Protein AF-A0A1J3FBL2-F1 (afdb_monomer)

Organism: Noccaea caerulescens (NCBI:txid107243)

Radius of gyration: 44.59 Å; Cα contacts (8 Å, |Δi|>4): 70; chains: 1; bounding box: 83×30×122 Å

InterPro domains:
  IPR001752 Kinesin motor domain [PS50067] (80-130)
  IPR027417 P-loop containing nucleoside triphosphate hydrolase [SSF52540] (37-129)
  IPR027640 Kinesin-like protein [PTHR47972] (3-130)
  IPR031852 Spindle pole body-associated protein Vik1/Cik1, microtubule binding domain [PF16796] (66-130)
  IPR036961 Kinesin motor domain superfamily [G3DSA:3.40.850.10] (21-130)

Mean predicted aligned error: 11.49 Å

Secondary structure (DSSP, 8-state):
-HHHHHHHHHHHHHHHHHHHHHHHHHHHHHHHHHHHHHHHHHHHHHHHHHHHHHHHHHHHHHHHHHHHHHHHHHHHHT-SS--B--PPPPPTTS-GGG-SEEEEETTEEEEEPPTTS-SSSEEEEE-SB-

Sequence (130 aa):
NSERCEEQEILLNQHKHIQELKKTLNTTKAGMQLLQMKYQEDFFHLGKHLNGLAYAATGYKRVLEENRKLYNLVQDLKGNIRVYCRVRPFFPGQQTSSSSVEHIDEGTITMRLPSKYGKEGRKPFMFNKV

Structure (mmCIF, N/CA/C/O backbone):
data_AF-A0A1J3FBL2-F1
#
_entry.id   AF-A0A1J3FBL2-F1
#
loop_
_atom_site.group_PDB
_atom_site.id
_atom_site.type_symbol
_atom_site.label_atom_id
_atom_site.label_alt_id
_atom_site.label_comp_id
_atom_site.label_asym_id
_atom_site.label_entity_id
_atom_site.label_seq_id
_atom_site.pdbx_PDB_ins_code
_atom_site.Cartn_x
_atom_site.Cartn_y
_atom_site.Cartn_z
_atom_site.occupancy
_atom_site.B_iso_or_equiv
_atom_site.auth_seq_id
_atom_site.auth_comp_id
_atom_site.auth_asym_id
_atom_site.auth_atom_id
_atom_site.pdbx_PDB_model_num
ATOM 1 N N . ASN A 1 1 ? -39.058 -15.211 80.509 1.00 60.41 1 ASN A N 1
ATOM 2 C CA . ASN A 1 1 ? -38.764 -13.804 80.140 1.00 60.41 1 ASN A CA 1
ATOM 3 C C . ASN A 1 1 ? -37.501 -13.647 79.298 1.00 60.41 1 ASN A C 1
ATOM 5 O O . ASN A 1 1 ? -37.574 -12.860 78.368 1.00 60.41 1 ASN A O 1
ATOM 9 N N . SER A 1 2 ? -36.405 -14.380 79.557 1.00 64.31 2 SER A N 1
ATOM 10 C CA . SER A 1 2 ? -35.180 -14.328 78.724 1.00 64.31 2 SER A CA 1
ATOM 11 C C . SER A 1 2 ? -35.390 -14.870 77.302 1.00 64.31 2 SER A C 1
ATOM 13 O O . SER A 1 2 ? -35.087 -14.182 76.337 1.00 64.31 2 SER A O 1
ATOM 15 N N . GLU A 1 3 ? -36.029 -16.038 77.169 1.00 67.62 3 GLU A N 1
ATOM 16 C CA . GLU A 1 3 ? -36.203 -16.740 75.880 1.00 67.62 3 GLU A CA 1
ATOM 17 C C . GLU A 1 3 ? -36.983 -15.929 74.830 1.00 67.62 3 GLU A C 1
ATOM 19 O O . GLU A 1 3 ? -36.574 -15.843 73.679 1.00 67.62 3 GLU A O 1
ATOM 24 N N . ARG A 1 4 ? -38.054 -15.223 75.227 1.00 71.50 4 ARG A N 1
ATOM 25 C CA . ARG A 1 4 ? -38.788 -14.340 74.300 1.00 71.50 4 ARG A CA 1
ATOM 26 C C . ARG A 1 4 ? -37.959 -13.150 73.814 1.00 71.50 4 ARG A C 1
ATOM 28 O O . ARG A 1 4 ? -38.260 -12.605 72.761 1.00 71.50 4 ARG A O 1
ATOM 35 N N . CYS A 1 5 ? -36.985 -12.694 74.602 1.00 75.00 5 CYS A N 1
ATOM 36 C CA . CYS A 1 5 ? -36.132 -11.567 74.229 1.00 75.00 5 CYS A CA 1
ATOM 37 C C . CYS A 1 5 ? -35.128 -12.002 73.147 1.00 75.00 5 CYS A C 1
ATOM 39 O O . CYS A 1 5 ? -34.947 -11.299 72.156 1.00 75.00 5 CYS A O 1
ATOM 41 N N . GLU A 1 6 ? -34.564 -13.204 73.298 1.00 81.25 6 GLU A N 1
ATOM 42 C CA . GLU A 1 6 ? -33.656 -13.828 72.325 1.00 81.25 6 GLU A C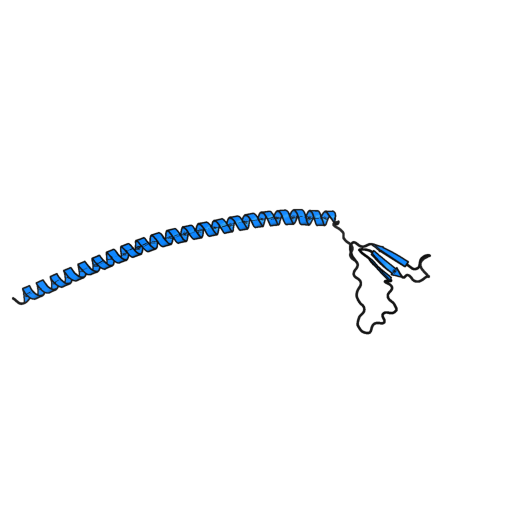A 1
ATOM 43 C C . GLU A 1 6 ? -34.359 -14.125 70.990 1.00 81.25 6 GLU A C 1
ATOM 45 O O . GLU A 1 6 ? -33.838 -13.796 69.924 1.00 81.25 6 GLU A O 1
ATOM 50 N N . GLU A 1 7 ? -35.587 -14.657 71.020 1.00 82.94 7 GLU A N 1
ATOM 51 C CA . GLU A 1 7 ? -36.400 -14.864 69.808 1.00 82.94 7 GLU A CA 1
ATOM 52 C C . GLU A 1 7 ? -36.677 -13.553 69.055 1.00 82.94 7 GLU A C 1
ATOM 54 O O . GLU A 1 7 ? -36.647 -13.501 67.820 1.00 82.94 7 GLU A O 1
ATOM 59 N N . GLN A 1 8 ? -36.925 -12.472 69.797 1.00 86.12 8 GLN A N 1
ATOM 60 C CA . GLN A 1 8 ? -37.224 -11.160 69.232 1.00 86.12 8 GLN A CA 1
ATOM 61 C C . GLN A 1 8 ? -35.982 -10.519 68.594 1.00 86.12 8 GLN A C 1
ATOM 63 O O . GLN A 1 8 ? -36.095 -9.888 67.541 1.00 86.12 8 GLN A O 1
ATOM 68 N N . GLU A 1 9 ? -34.797 -10.738 69.170 1.00 90.50 9 GLU A N 1
ATOM 69 C CA . GLU A 1 9 ? -33.509 -10.322 68.604 1.00 90.50 9 GLU A CA 1
ATOM 70 C C . GLU A 1 9 ? -33.168 -11.096 67.319 1.00 90.50 9 GLU A C 1
ATOM 72 O O . GLU A 1 9 ? -32.775 -10.493 66.312 1.00 90.50 9 GLU A O 1
ATOM 77 N N . ILE A 1 10 ? -33.406 -12.413 67.303 1.00 92.69 10 ILE A N 1
ATOM 78 C CA . ILE A 1 10 ? -33.221 -13.262 66.116 1.00 92.69 10 ILE A CA 1
ATOM 79 C C . ILE A 1 10 ? -34.109 -12.782 64.961 1.00 92.69 10 ILE A C 1
ATOM 81 O O . ILE A 1 10 ? -33.621 -12.614 63.838 1.00 92.69 10 ILE A O 1
ATOM 85 N N . LEU A 1 11 ? -35.390 -12.509 65.224 1.00 92.94 11 LEU A N 1
ATOM 86 C CA . LEU A 1 11 ? -36.331 -12.002 64.218 1.00 92.94 11 LEU A CA 1
ATOM 87 C C . LEU A 1 11 ? -35.904 -10.644 63.645 1.00 92.94 11 LEU A C 1
ATOM 89 O O . LEU A 1 11 ? -35.992 -10.417 62.434 1.00 92.94 11 LEU A O 1
ATOM 93 N N . LEU A 1 12 ? -35.403 -9.746 64.495 1.00 93.81 12 LEU A N 1
ATOM 94 C CA . LEU A 1 12 ? -34.909 -8.430 64.084 1.00 93.81 12 LEU A CA 1
ATOM 95 C C . LEU A 1 12 ? -33.675 -8.551 63.183 1.00 93.81 12 LEU A C 1
ATOM 97 O O . LEU A 1 12 ? -33.586 -7.885 62.146 1.00 93.81 12 LEU A O 1
ATOM 101 N N . ASN A 1 13 ? -32.756 -9.451 63.536 1.00 94.06 13 ASN A N 1
ATOM 102 C CA . ASN A 1 13 ? -31.566 -9.726 62.741 1.00 94.06 13 ASN A CA 1
ATOM 103 C C . ASN A 1 13 ? -31.936 -10.348 61.383 1.00 94.06 13 ASN A C 1
ATOM 105 O O . ASN A 1 13 ? -31.454 -9.895 60.346 1.00 94.06 13 ASN A O 1
ATOM 109 N N . GLN A 1 14 ? -32.858 -11.318 61.353 1.00 94.62 14 GLN A N 1
ATOM 110 C CA . GLN A 1 14 ? -33.367 -11.906 60.106 1.00 94.62 14 GLN A CA 1
ATOM 111 C C . GLN A 1 14 ? -34.025 -10.857 59.197 1.00 94.62 14 GLN A C 1
ATOM 113 O O . GLN A 1 14 ? -33.770 -10.837 57.990 1.00 94.62 14 GLN A O 1
ATOM 118 N N . HIS A 1 15 ? -34.822 -9.945 59.763 1.00 94.75 15 HIS A N 1
ATOM 119 C CA . HIS A 1 15 ? -35.427 -8.853 59.001 1.00 94.75 15 HIS A CA 1
ATOM 120 C C . HIS A 1 15 ? -34.364 -7.936 58.378 1.00 94.75 15 HIS A C 1
ATOM 122 O O . HIS A 1 15 ? -34.470 -7.567 57.204 1.00 94.75 15 HIS A O 1
ATOM 128 N N . LYS A 1 16 ? -33.312 -7.608 59.137 1.00 96.25 16 LYS A N 1
ATOM 129 C CA . LYS A 1 16 ? -32.180 -6.808 58.654 1.00 96.25 16 LYS A CA 1
ATOM 130 C C . LYS A 1 16 ? -31.443 -7.500 57.501 1.00 96.25 16 LYS A C 1
ATOM 132 O O . LYS A 1 16 ? -31.229 -6.866 56.470 1.00 96.25 16 LYS A O 1
ATOM 137 N N . HIS A 1 17 ? -31.150 -8.796 57.622 1.00 96.62 17 HIS A N 1
ATOM 138 C CA . HIS A 1 17 ? -30.502 -9.579 56.558 1.00 96.62 17 HIS A CA 1
ATOM 139 C C . HIS A 1 17 ? -31.339 -9.633 55.278 1.00 96.62 17 HIS A C 1
ATOM 141 O O . HIS A 1 17 ? -30.811 -9.456 54.183 1.00 96.62 17 HIS A O 1
ATOM 147 N N . ILE A 1 18 ? -32.660 -9.805 55.390 1.00 96.62 18 ILE A N 1
ATOM 148 C CA . ILE A 1 18 ? -33.562 -9.805 54.225 1.00 96.62 18 ILE A CA 1
ATOM 149 C C . ILE A 1 18 ? -33.582 -8.432 53.538 1.00 96.62 18 ILE A C 1
ATOM 151 O O . ILE A 1 18 ? -33.587 -8.354 52.307 1.00 96.62 18 ILE A O 1
ATOM 155 N N . GLN A 1 19 ? -33.598 -7.343 54.312 1.00 97.06 19 GLN A N 1
ATOM 156 C CA . GLN A 1 19 ? -33.527 -5.977 53.781 1.00 97.06 19 GLN A CA 1
ATOM 157 C C . GLN A 1 19 ? -32.210 -5.735 53.034 1.00 97.06 19 GLN A C 1
ATOM 159 O O . GLN A 1 19 ? -32.208 -5.163 51.942 1.00 97.06 19 GLN A O 1
ATOM 164 N N . GLU A 1 20 ? -31.096 -6.196 53.596 1.00 97.12 20 GLU A N 1
ATOM 165 C CA . GLU A 1 20 ? -29.770 -6.066 52.998 1.00 97.12 20 GLU A CA 1
ATOM 166 C C . GLU A 1 20 ? -29.642 -6.908 51.722 1.00 97.12 20 GLU A C 1
ATOM 168 O O . GLU A 1 20 ? -29.224 -6.391 50.686 1.00 97.12 20 GLU A O 1
ATOM 173 N N . LEU A 1 21 ? -30.136 -8.150 51.733 1.00 97.56 21 LEU A N 1
ATOM 174 C CA . LEU A 1 21 ? -30.175 -9.011 50.550 1.00 97.56 21 LEU A CA 1
ATOM 175 C C . LEU A 1 21 ? -31.023 -8.401 49.424 1.00 97.56 21 LEU A C 1
ATOM 177 O O . LEU A 1 21 ? -30.602 -8.407 48.268 1.00 97.56 21 LEU A O 1
ATOM 181 N N . LYS A 1 22 ? -32.191 -7.827 49.747 1.00 97.50 22 LYS A N 1
ATOM 182 C CA . LYS A 1 22 ? -33.034 -7.119 48.767 1.00 97.50 22 LYS A CA 1
ATOM 183 C C . LYS A 1 22 ? -32.311 -5.928 48.147 1.00 97.50 22 LYS A C 1
ATOM 185 O O . LYS A 1 22 ? -32.404 -5.733 46.935 1.00 97.50 22 LYS A O 1
ATOM 190 N N . LYS A 1 23 ? -31.595 -5.138 48.955 1.00 97.50 23 LYS A N 1
ATOM 191 C CA . LYS A 1 23 ? -30.779 -4.026 48.449 1.00 97.50 23 LYS A CA 1
ATOM 192 C C . LYS A 1 23 ? -29.704 -4.548 47.509 1.00 97.50 23 LYS A C 1
ATOM 194 O O . LYS A 1 23 ? -29.667 -4.106 46.368 1.00 97.50 23 LYS A O 1
ATOM 199 N N . THR A 1 24 ? -28.916 -5.530 47.939 1.00 97.38 24 THR A N 1
ATOM 200 C CA . THR A 1 24 ? -27.860 -6.138 47.119 1.00 97.38 24 THR A CA 1
ATOM 201 C C . THR A 1 24 ? -28.410 -6.662 45.796 1.00 97.38 24 THR A C 1
ATOM 203 O O . THR A 1 24 ? -27.871 -6.327 44.747 1.00 97.38 24 THR A O 1
ATOM 206 N N . LEU A 1 25 ? -29.537 -7.381 45.813 1.00 97.88 25 LEU A N 1
ATOM 207 C CA . LEU A 1 25 ? -30.181 -7.903 44.606 1.00 97.88 25 LEU A CA 1
ATOM 208 C C . LEU A 1 25 ? -30.599 -6.784 43.644 1.00 97.88 25 LEU A C 1
ATOM 210 O O . LEU A 1 25 ? -30.328 -6.873 42.446 1.00 97.88 25 LEU A O 1
ATOM 214 N N . ASN A 1 26 ? -31.223 -5.719 44.151 1.00 97.38 26 ASN A N 1
ATOM 215 C CA . ASN A 1 26 ? -31.620 -4.577 43.326 1.00 97.38 26 ASN A CA 1
ATOM 216 C C . ASN A 1 26 ? -30.404 -3.867 42.719 1.00 97.38 26 ASN A C 1
ATOM 218 O O . ASN A 1 26 ? -30.421 -3.537 41.531 1.00 97.38 26 ASN A O 1
ATOM 222 N N . THR A 1 27 ? -29.335 -3.688 43.497 1.00 97.44 27 THR A N 1
ATOM 223 C CA . THR A 1 27 ? -28.086 -3.084 43.019 1.00 97.44 27 THR A CA 1
ATOM 224 C C . THR A 1 27 ? -27.429 -3.953 41.946 1.00 97.44 27 THR A C 1
ATOM 226 O O . THR A 1 27 ? -27.054 -3.446 40.889 1.00 97.44 27 THR A O 1
ATOM 229 N N . THR A 1 28 ? -27.351 -5.272 42.154 1.00 97.44 28 THR A N 1
ATOM 230 C CA . THR A 1 28 ? -26.825 -6.219 41.159 1.00 97.44 28 THR A CA 1
ATOM 231 C C . THR A 1 28 ? -27.668 -6.222 39.885 1.00 97.44 28 THR A C 1
ATOM 233 O O . THR A 1 28 ? -27.112 -6.219 38.787 1.00 97.44 28 THR A O 1
ATOM 236 N N . LYS A 1 29 ? -29.000 -6.170 40.001 1.00 97.88 29 LYS A N 1
ATOM 237 C CA . LYS A 1 29 ? -29.911 -6.102 38.849 1.00 97.88 29 LYS A CA 1
ATOM 238 C C . LYS A 1 29 ? -29.684 -4.836 38.022 1.00 97.88 29 LYS A C 1
ATOM 240 O O . LYS A 1 29 ? -29.589 -4.925 36.800 1.00 97.88 29 LYS A O 1
ATOM 245 N N . ALA A 1 30 ? -29.560 -3.681 38.674 1.00 97.06 30 ALA A N 1
ATOM 246 C CA . ALA A 1 30 ? -29.253 -2.423 37.997 1.00 97.06 30 ALA A CA 1
ATOM 247 C C . ALA A 1 30 ? -27.874 -2.473 37.312 1.00 97.06 30 ALA A C 1
ATOM 249 O O . ALA A 1 30 ? -27.742 -2.076 36.155 1.00 97.06 30 ALA A O 1
ATOM 250 N N . GLY A 1 31 ? -26.867 -3.040 37.987 1.00 97.75 31 GLY A N 1
ATOM 251 C CA . GLY A 1 31 ? -25.539 -3.255 37.407 1.00 97.75 31 GLY A CA 1
ATOM 252 C C . GLY A 1 31 ? -25.566 -4.153 36.167 1.00 97.75 31 GLY A C 1
ATOM 253 O O . GLY A 1 31 ? -24.925 -3.842 35.165 1.00 97.75 31 GLY A O 1
ATOM 254 N N . MET A 1 32 ? -26.359 -5.227 36.190 1.00 97.50 32 MET A N 1
ATOM 255 C CA . MET A 1 32 ? -26.524 -6.129 35.047 1.00 97.50 32 MET A CA 1
ATOM 256 C C . MET A 1 32 ? -27.193 -5.437 33.851 1.00 97.50 32 MET A C 1
ATOM 258 O O . MET A 1 32 ? -26.754 -5.623 32.719 1.00 97.50 32 MET A O 1
ATOM 262 N N . GLN A 1 33 ? -28.213 -4.608 34.089 1.00 97.25 33 GLN A N 1
ATOM 263 C CA . GLN A 1 33 ? -28.878 -3.839 33.030 1.00 97.25 33 GLN A CA 1
ATOM 264 C C . GLN A 1 33 ? -27.935 -2.821 32.380 1.00 97.25 33 GLN A C 1
ATOM 266 O O . GLN A 1 33 ? -27.891 -2.714 31.155 1.00 97.25 33 GLN A O 1
ATOM 271 N N . LEU A 1 34 ? -27.137 -2.116 33.188 1.00 97.56 34 LEU A N 1
ATOM 272 C CA . LEU A 1 34 ? -26.127 -1.188 32.681 1.00 97.56 34 LEU A CA 1
ATOM 273 C C . LEU A 1 34 ? -25.087 -1.914 31.822 1.00 97.56 34 LEU A C 1
ATOM 275 O O . LEU A 1 34 ? -24.743 -1.454 30.733 1.00 97.56 34 LEU A O 1
ATOM 279 N N . LEU A 1 35 ? -24.609 -3.065 32.297 1.00 97.38 35 LEU A N 1
ATOM 280 C CA . LEU A 1 35 ? -23.645 -3.875 31.566 1.00 97.38 35 LEU A CA 1
ATOM 281 C C . LEU A 1 35 ? -24.221 -4.357 30.228 1.00 97.38 35 LEU A C 1
ATOM 283 O O . LEU A 1 35 ? -23.531 -4.311 29.214 1.00 97.38 35 LEU A O 1
ATOM 287 N N . GLN A 1 36 ? -25.494 -4.758 30.205 1.00 97.81 36 GLN A N 1
ATOM 288 C CA . GLN A 1 36 ? -26.185 -5.158 28.981 1.00 97.81 36 GLN A C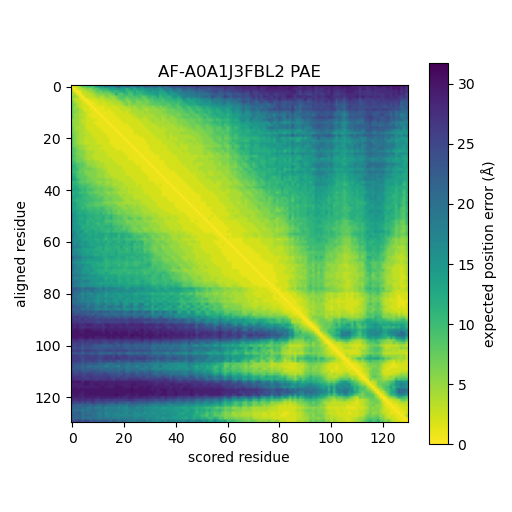A 1
ATOM 289 C C . GLN A 1 36 ? -26.263 -4.015 27.960 1.00 97.81 36 GLN A C 1
ATOM 291 O O . GLN A 1 36 ? -25.948 -4.237 26.790 1.00 97.81 36 GLN A O 1
ATOM 296 N N . MET A 1 37 ? -26.633 -2.802 28.389 1.00 97.38 37 MET A N 1
ATOM 297 C CA . MET A 1 37 ? -26.635 -1.625 27.508 1.00 97.38 37 MET A CA 1
ATOM 298 C C . MET A 1 37 ? -25.239 -1.333 26.957 1.00 97.38 37 MET A C 1
ATOM 300 O O . MET A 1 37 ? -25.086 -1.149 25.750 1.00 97.38 37 MET A O 1
ATOM 304 N N . LYS A 1 38 ? -24.216 -1.358 27.818 1.00 97.81 38 LYS A N 1
ATOM 305 C CA . LYS A 1 38 ? -22.834 -1.108 27.402 1.00 97.81 38 LYS A CA 1
ATOM 306 C C . LYS A 1 38 ? -22.358 -2.129 26.368 1.00 97.81 38 LYS A C 1
ATOM 308 O O . LYS A 1 38 ? -21.791 -1.751 25.351 1.00 97.81 38 LYS A O 1
ATOM 313 N N . TYR A 1 39 ? -22.640 -3.415 26.582 1.00 97.94 39 TYR A N 1
ATOM 314 C CA . TYR A 1 39 ? -22.289 -4.447 25.607 1.00 97.94 39 TYR A CA 1
ATOM 315 C C . TYR A 1 39 ? -22.966 -4.217 24.256 1.00 97.94 39 TYR A C 1
ATOM 317 O O . TYR A 1 39 ? -22.322 -4.386 23.225 1.00 97.94 39 TYR A O 1
ATOM 325 N N . GLN A 1 40 ? -24.243 -3.827 24.234 1.00 97.44 40 GLN A N 1
ATOM 326 C CA . GLN A 1 40 ? -24.939 -3.532 22.978 1.00 97.44 40 GLN A CA 1
ATOM 327 C C . GLN A 1 40 ? -24.298 -2.360 22.227 1.00 97.44 40 GLN A C 1
ATOM 329 O O . GLN A 1 40 ? -24.131 -2.433 21.008 1.00 97.44 40 GLN A O 1
ATOM 334 N N . GLU A 1 41 ? -23.909 -1.311 22.949 1.00 97.75 41 GLU A N 1
ATOM 335 C CA . GLU A 1 41 ? -23.200 -0.161 22.390 1.00 97.75 41 GLU A CA 1
ATOM 336 C C . GLU A 1 41 ? -21.829 -0.568 21.827 1.00 97.75 41 GLU A C 1
ATOM 338 O O . GLU A 1 41 ? -21.543 -0.314 20.653 1.00 97.75 41 GLU A O 1
ATOM 343 N N . ASP A 1 42 ? -21.025 -1.296 22.606 1.00 97.69 42 ASP A N 1
ATOM 344 C CA . ASP A 1 42 ? -19.709 -1.788 22.184 1.00 97.69 42 ASP A CA 1
ATOM 345 C C . ASP A 1 42 ? -19.815 -2.664 20.918 1.00 97.69 42 ASP A C 1
ATOM 347 O O . ASP A 1 42 ? -19.046 -2.494 19.966 1.00 97.69 42 ASP A O 1
ATOM 351 N N . PHE A 1 43 ? -20.811 -3.557 20.851 1.00 97.44 43 PHE A N 1
ATOM 352 C CA . PHE A 1 43 ? -21.070 -4.383 19.666 1.00 97.44 43 PHE A CA 1
ATOM 353 C C . PHE A 1 43 ? -21.450 -3.551 18.439 1.00 97.44 43 PHE A C 1
ATOM 355 O O . PHE A 1 43 ? -20.989 -3.832 17.328 1.00 97.44 43 PHE A O 1
ATOM 362 N N . PHE A 1 44 ? -22.274 -2.520 18.619 1.00 97.38 44 PHE A N 1
ATOM 363 C CA . PHE A 1 44 ? -22.666 -1.628 17.533 1.00 97.38 44 PHE A CA 1
ATOM 364 C C . PHE A 1 44 ? -21.467 -0.852 16.976 1.00 97.38 44 PHE A C 1
ATOM 366 O O . PHE A 1 44 ? -21.283 -0.781 15.754 1.00 97.38 44 PHE A O 1
ATOM 373 N N . HIS A 1 45 ? -20.619 -0.315 17.854 1.00 97.56 45 HIS A N 1
ATOM 374 C CA . HIS A 1 45 ? -19.395 0.367 17.442 1.00 97.56 45 HIS A CA 1
ATOM 375 C C . HIS A 1 45 ? -18.440 -0.581 16.722 1.00 97.56 45 HIS A C 1
ATOM 377 O O . HIS A 1 45 ? -17.972 -0.253 15.628 1.00 97.56 45 HIS A O 1
ATOM 383 N N . LEU A 1 46 ? -18.214 -1.779 17.264 1.00 97.62 46 LEU A N 1
ATOM 384 C CA . LEU A 1 46 ? -17.376 -2.789 16.621 1.00 97.62 46 LEU A CA 1
ATOM 385 C C . LEU A 1 46 ? -17.885 -3.136 15.215 1.00 97.62 46 LEU A C 1
ATOM 387 O O . LEU A 1 46 ? -17.100 -3.173 14.265 1.00 97.62 46 LEU A O 1
ATOM 391 N N . GLY A 1 47 ? -19.199 -3.313 15.056 1.00 97.44 47 GLY A N 1
ATOM 392 C CA . GLY A 1 47 ? -19.823 -3.551 13.755 1.00 97.44 47 GLY A CA 1
ATOM 393 C C . GLY A 1 47 ? -19.596 -2.402 12.770 1.00 97.44 47 GLY A C 1
ATOM 394 O O . GLY A 1 47 ? -19.274 -2.638 11.603 1.00 97.44 47 GLY A O 1
ATOM 395 N N . LYS A 1 48 ? -19.697 -1.147 13.220 1.00 97.19 48 LYS A N 1
ATOM 396 C CA . LYS A 1 48 ? -19.380 0.021 12.381 1.00 97.19 48 LYS A CA 1
ATOM 397 C C . LYS A 1 48 ? -17.916 0.047 11.949 1.00 97.19 48 LYS A C 1
ATOM 399 O O . LYS A 1 48 ? -17.644 0.261 10.767 1.00 97.19 48 LYS A O 1
ATOM 404 N N . HIS A 1 49 ? -16.988 -0.202 12.870 1.00 97.44 49 HIS A N 1
ATOM 405 C CA . HIS A 1 49 ? -15.560 -0.241 12.556 1.00 97.44 49 HIS A CA 1
ATOM 406 C C . HIS A 1 49 ? -15.221 -1.358 11.565 1.00 97.44 49 HIS A C 1
ATOM 408 O O . HIS A 1 49 ? -14.502 -1.109 10.597 1.00 97.44 49 HIS A O 1
ATOM 414 N N . LEU A 1 50 ? -15.783 -2.556 11.749 1.00 97.19 50 LEU A N 1
ATOM 415 C CA . LEU A 1 50 ? -15.588 -3.679 10.829 1.00 97.19 50 LEU A CA 1
ATOM 416 C C . LEU A 1 50 ? -16.113 -3.376 9.426 1.00 97.19 50 LEU A C 1
ATOM 418 O O . LEU A 1 50 ? -15.411 -3.628 8.449 1.00 97.19 50 LEU A O 1
ATOM 422 N N . ASN A 1 51 ? -17.307 -2.792 9.315 1.00 96.75 51 ASN A N 1
ATOM 423 C CA . ASN A 1 51 ? -17.858 -2.398 8.019 1.00 96.75 51 ASN A CA 1
ATOM 424 C C . ASN A 1 51 ? -17.000 -1.324 7.338 1.00 96.75 51 ASN A C 1
ATOM 426 O O . ASN A 1 51 ? -16.720 -1.428 6.144 1.00 96.75 51 ASN A O 1
ATOM 430 N N . GLY A 1 52 ? -16.530 -0.328 8.095 1.00 96.00 52 GLY A N 1
ATOM 431 C CA . GLY A 1 52 ? -15.612 0.689 7.582 1.00 96.00 52 GLY A CA 1
ATOM 432 C C . GLY A 1 52 ? -14.299 0.087 7.076 1.00 96.00 52 GLY A C 1
ATOM 433 O O . GLY A 1 52 ? -13.850 0.415 5.978 1.00 96.00 52 GLY A O 1
ATOM 434 N N . LEU A 1 53 ? -13.719 -0.849 7.832 1.00 96.94 53 LEU A N 1
ATOM 435 C CA . LEU A 1 53 ? -12.500 -1.554 7.441 1.00 96.94 53 LEU A CA 1
ATOM 436 C C . LEU A 1 53 ? -12.711 -2.416 6.190 1.00 96.94 53 LEU A C 1
ATOM 438 O O . LEU A 1 53 ? -11.902 -2.359 5.267 1.00 96.94 53 LEU A O 1
ATOM 442 N N . ALA A 1 54 ? -13.801 -3.183 6.130 1.00 97.06 54 ALA A N 1
ATOM 443 C CA . ALA A 1 54 ? -14.135 -4.011 4.973 1.00 97.06 54 ALA A CA 1
ATOM 444 C C . ALA A 1 54 ? -14.340 -3.158 3.709 1.00 97.06 54 ALA A C 1
ATOM 446 O O . ALA A 1 54 ? -13.839 -3.495 2.631 1.00 97.06 54 ALA A O 1
ATOM 447 N N . TYR A 1 55 ? -15.013 -2.015 3.844 1.00 96.25 55 TYR A N 1
ATOM 448 C CA . TYR A 1 55 ? -15.177 -1.058 2.755 1.00 96.25 55 TYR A CA 1
ATOM 449 C C . TYR A 1 55 ? -13.830 -0.483 2.287 1.00 96.25 55 TYR A C 1
ATOM 451 O O . TYR A 1 55 ? -13.535 -0.479 1.092 1.00 96.25 55 TYR A O 1
ATOM 459 N N . ALA A 1 56 ? -12.962 -0.069 3.213 1.00 96.56 56 ALA A N 1
ATOM 460 C CA . ALA A 1 56 ? -11.630 0.424 2.869 1.00 96.56 56 ALA A CA 1
ATOM 461 C C . ALA A 1 56 ? -10.770 -0.654 2.181 1.00 96.56 56 ALA A C 1
ATOM 463 O O . ALA A 1 56 ? -10.123 -0.377 1.171 1.00 96.56 56 ALA A O 1
ATOM 464 N N . ALA A 1 57 ? -10.800 -1.894 2.676 1.00 97.00 57 ALA A N 1
ATOM 465 C CA . ALA A 1 57 ? -10.048 -3.012 2.110 1.00 97.00 57 ALA A CA 1
ATOM 466 C C . ALA A 1 57 ? -10.510 -3.370 0.687 1.00 97.00 57 ALA A C 1
ATOM 468 O O . ALA A 1 57 ? -9.684 -3.588 -0.203 1.00 97.00 57 ALA A O 1
ATOM 469 N N . THR A 1 58 ? -11.823 -3.392 0.445 1.00 95.50 58 THR A N 1
ATOM 470 C CA . THR A 1 58 ? -12.377 -3.632 -0.899 1.00 95.50 58 THR A CA 1
ATOM 471 C C . THR A 1 58 ? -12.047 -2.492 -1.862 1.00 95.50 58 THR A C 1
ATOM 473 O O . THR A 1 58 ? -11.620 -2.753 -2.990 1.00 95.50 58 THR A O 1
ATOM 476 N N . GLY A 1 59 ? -12.149 -1.239 -1.409 1.00 95.62 59 GLY A N 1
ATOM 477 C CA . GLY A 1 59 ? -11.728 -0.068 -2.180 1.00 95.62 59 GLY A CA 1
ATOM 478 C C . GLY A 1 59 ? -10.244 -0.116 -2.552 1.00 95.62 59 GLY A C 1
ATOM 479 O O . GLY A 1 59 ? -9.892 0.081 -3.715 1.00 95.62 59 GLY A O 1
ATOM 480 N N . TYR A 1 60 ? -9.380 -0.462 -1.596 1.00 97.44 60 TYR A N 1
ATOM 481 C CA . TYR A 1 60 ? -7.944 -0.619 -1.828 1.00 97.44 60 TYR A CA 1
ATOM 482 C C . TYR A 1 60 ? -7.642 -1.707 -2.863 1.00 97.44 60 TYR A C 1
ATOM 484 O O . TYR A 1 60 ? -6.860 -1.477 -3.787 1.00 97.44 60 TYR A O 1
ATOM 492 N N . LYS A 1 61 ? -8.302 -2.870 -2.764 1.00 96.81 61 LYS A N 1
ATOM 493 C CA . LYS A 1 61 ? -8.141 -3.957 -3.738 1.00 96.81 61 LYS A CA 1
ATOM 494 C C . LYS A 1 61 ? -8.483 -3.500 -5.159 1.00 96.81 61 LYS A C 1
ATOM 496 O O . LYS A 1 61 ? -7.720 -3.787 -6.080 1.00 96.81 61 LYS A O 1
ATOM 501 N N . ARG A 1 62 ? -9.581 -2.754 -5.335 1.00 96.38 62 ARG A N 1
ATOM 502 C CA . ARG A 1 62 ? -9.977 -2.210 -6.646 1.00 96.38 62 ARG A CA 1
ATOM 503 C C . ARG A 1 62 ? -8.896 -1.294 -7.223 1.00 96.38 62 ARG A C 1
ATOM 505 O O . ARG A 1 62 ? -8.474 -1.488 -8.359 1.00 96.38 62 ARG A O 1
ATOM 512 N N . VAL A 1 63 ? -8.408 -0.347 -6.421 1.00 97.69 63 VAL A N 1
ATOM 513 C CA . VAL A 1 63 ? -7.351 0.592 -6.838 1.00 97.69 63 VAL A CA 1
ATOM 514 C C . VAL A 1 63 ? -6.064 -0.148 -7.203 1.00 97.69 63 VAL A C 1
ATOM 516 O O . VAL A 1 63 ? -5.409 0.194 -8.184 1.00 97.69 63 VAL A O 1
ATOM 519 N N . LEU A 1 64 ? -5.700 -1.190 -6.455 1.00 97.56 64 LEU A N 1
ATOM 520 C CA . LEU A 1 64 ? -4.507 -1.986 -6.736 1.00 97.56 64 LEU A CA 1
ATOM 521 C C . LEU A 1 64 ? -4.607 -2.727 -8.080 1.00 97.56 64 LEU A C 1
ATOM 523 O O . LEU A 1 64 ? -3.639 -2.765 -8.842 1.00 97.56 64 LEU A O 1
ATOM 527 N N . GLU A 1 65 ? -5.775 -3.283 -8.400 1.00 97.19 65 GLU A N 1
ATOM 528 C CA . GLU A 1 65 ? -6.018 -3.943 -9.686 1.00 97.19 65 GLU A CA 1
ATOM 529 C C . GLU A 1 65 ? -5.984 -2.959 -10.862 1.00 97.19 65 GLU A C 1
ATOM 531 O O . GLU A 1 65 ? -5.388 -3.267 -11.899 1.00 97.19 65 GLU A O 1
ATOM 536 N N . GLU A 1 66 ? -6.576 -1.774 -10.705 1.00 97.62 66 GLU A N 1
ATOM 537 C CA . GLU A 1 66 ? -6.519 -0.698 -11.702 1.00 97.62 66 GLU A CA 1
ATOM 538 C C . GLU A 1 66 ? -5.085 -0.205 -11.909 1.00 97.62 66 GLU A C 1
ATOM 540 O O . GLU A 1 66 ? -4.606 -0.162 -13.045 1.00 97.62 66 GLU A O 1
ATOM 545 N N . ASN A 1 67 ? -4.354 0.052 -10.822 1.00 98.19 67 ASN A N 1
ATOM 546 C CA . ASN A 1 67 ? -2.950 0.452 -10.877 1.00 98.19 67 ASN A CA 1
ATOM 547 C C . ASN A 1 67 ? -2.092 -0.592 -11.587 1.00 98.19 67 ASN A C 1
ATOM 549 O O . ASN A 1 67 ? -1.243 -0.224 -12.393 1.00 98.19 67 ASN A O 1
ATOM 553 N N . ARG A 1 68 ? -2.326 -1.889 -11.352 1.00 97.88 68 ARG A N 1
ATOM 554 C CA . ARG A 1 68 ? -1.606 -2.956 -12.060 1.00 97.88 68 ARG A CA 1
ATOM 555 C C . ARG A 1 68 ? -1.864 -2.909 -13.566 1.00 97.88 68 ARG A C 1
ATOM 557 O O . ARG A 1 68 ? -0.921 -3.030 -14.343 1.00 97.88 68 ARG A O 1
ATOM 564 N N . LYS A 1 69 ? -3.121 -2.730 -13.987 1.00 97.75 69 LYS A N 1
ATOM 565 C CA . LYS A 1 69 ? -3.482 -2.640 -15.414 1.00 97.75 69 LYS A CA 1
ATOM 566 C C . LYS A 1 69 ? -2.831 -1.427 -16.076 1.00 97.75 69 LYS A C 1
ATOM 568 O O . LYS A 1 69 ? -2.205 -1.574 -17.122 1.00 97.75 69 LYS A O 1
ATOM 573 N N . LEU A 1 70 ? -2.942 -0.256 -15.449 1.00 98.12 70 LEU A N 1
ATOM 574 C CA . LEU A 1 70 ? -2.356 0.985 -15.959 1.00 98.12 70 LEU A CA 1
A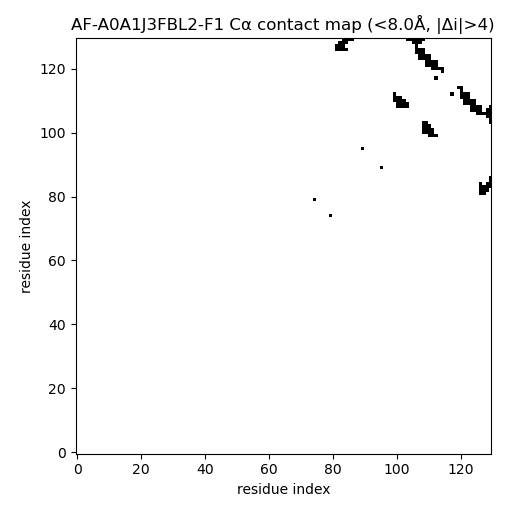TOM 575 C C . LEU A 1 70 ? -0.831 0.913 -16.001 1.00 98.12 70 LEU A C 1
ATOM 577 O O . LEU A 1 70 ? -0.222 1.304 -16.992 1.00 98.12 70 LEU A O 1
ATOM 581 N N . TYR A 1 71 ? -0.217 0.372 -14.950 1.00 97.50 71 TYR A N 1
ATOM 582 C CA . TYR A 1 71 ? 1.223 0.174 -14.898 1.00 97.50 71 TYR A CA 1
ATOM 583 C C . TYR A 1 71 ? 1.694 -0.708 -16.053 1.00 97.50 71 TYR A C 1
ATOM 585 O O . TYR A 1 71 ? 2.604 -0.308 -16.774 1.00 97.50 71 TYR A O 1
ATOM 593 N N . ASN A 1 72 ? 1.051 -1.859 -16.266 1.00 96.81 72 ASN A N 1
ATOM 594 C CA . ASN A 1 72 ? 1.404 -2.765 -17.357 1.00 96.81 72 ASN A CA 1
ATOM 595 C C . ASN A 1 72 ? 1.229 -2.095 -18.722 1.00 96.81 72 ASN A C 1
ATOM 597 O O . ASN A 1 72 ? 2.157 -2.134 -19.518 1.00 96.81 72 ASN A O 1
ATOM 601 N N . LEU A 1 73 ? 0.124 -1.374 -18.947 1.00 97.31 73 LEU A N 1
ATOM 602 C CA . LEU A 1 73 ? -0.077 -0.615 -20.184 1.00 97.31 73 LEU A CA 1
ATOM 603 C C . LEU A 1 73 ? 1.059 0.389 -20.426 1.00 97.31 73 LEU A C 1
ATOM 605 O O . LEU A 1 73 ? 1.599 0.469 -21.526 1.00 97.31 73 LEU A O 1
ATOM 609 N N . VAL A 1 74 ? 1.470 1.133 -19.397 1.00 97.19 74 VAL A N 1
ATOM 610 C CA . VAL A 1 74 ? 2.609 2.057 -19.501 1.00 97.19 74 VAL A CA 1
ATOM 611 C C . VAL A 1 74 ? 3.911 1.307 -19.794 1.00 97.19 74 VAL A C 1
ATOM 613 O O . VAL A 1 74 ? 4.751 1.824 -20.533 1.00 97.19 74 VAL A O 1
ATOM 616 N N . GLN A 1 75 ? 4.112 0.110 -19.232 1.00 96.69 75 GLN A N 1
ATOM 617 C CA . GLN A 1 75 ? 5.294 -0.699 -19.529 1.00 96.69 75 GLN A CA 1
ATOM 618 C C . GLN A 1 75 ? 5.301 -1.197 -20.981 1.00 96.69 75 GLN A C 1
ATOM 620 O O . GLN A 1 75 ? 6.337 -1.072 -21.636 1.00 96.69 75 GLN A O 1
ATOM 625 N N . ASP A 1 76 ? 4.162 -1.684 -21.472 1.00 95.81 76 ASP A N 1
ATOM 626 C CA . ASP A 1 76 ? 3.993 -2.185 -22.838 1.00 95.81 76 ASP A CA 1
ATOM 627 C C . ASP A 1 76 ? 4.205 -1.055 -23.856 1.00 95.81 76 ASP A C 1
ATOM 629 O O . ASP A 1 76 ? 4.953 -1.216 -24.821 1.00 95.81 76 ASP A O 1
ATOM 633 N N . LEU A 1 77 ? 3.636 0.130 -23.595 1.00 96.00 77 LEU A N 1
ATOM 634 C CA . LEU A 1 77 ? 3.827 1.329 -24.424 1.00 96.00 77 LEU A CA 1
ATOM 635 C C . LEU A 1 77 ? 5.283 1.805 -24.447 1.00 96.00 77 LEU A C 1
ATOM 637 O O . LEU A 1 77 ? 5.768 2.281 -25.470 1.00 96.00 77 LEU A O 1
ATOM 641 N N . LYS A 1 78 ? 6.005 1.661 -23.332 1.00 93.62 78 LYS A N 1
ATOM 642 C CA . LYS A 1 78 ? 7.452 1.922 -23.272 1.00 93.62 78 LYS A CA 1
ATOM 643 C C . LYS A 1 78 ? 8.287 0.851 -23.985 1.00 93.62 78 LYS A C 1
ATOM 645 O O . LYS A 1 78 ? 9.495 1.038 -24.124 1.00 93.62 78 LYS A O 1
ATOM 650 N N . GLY A 1 79 ? 7.677 -0.258 -24.394 1.00 94.06 79 GLY A N 1
ATOM 651 C CA . GLY A 1 79 ? 8.340 -1.425 -24.957 1.00 94.06 79 GLY A CA 1
ATOM 652 C C . GLY A 1 79 ? 8.782 -2.421 -23.884 1.00 94.06 79 GLY A C 1
ATOM 653 O O . GLY A 1 79 ? 9.326 -2.047 -22.837 1.00 94.06 79 GLY A O 1
ATOM 654 N N . ASN A 1 80 ? 8.570 -3.706 -24.182 1.00 93.50 80 ASN A N 1
ATOM 655 C CA . ASN A 1 80 ? 8.912 -4.829 -23.299 1.00 93.50 80 ASN A CA 1
ATOM 656 C C . ASN A 1 80 ? 10.419 -5.079 -23.214 1.00 93.50 80 ASN A 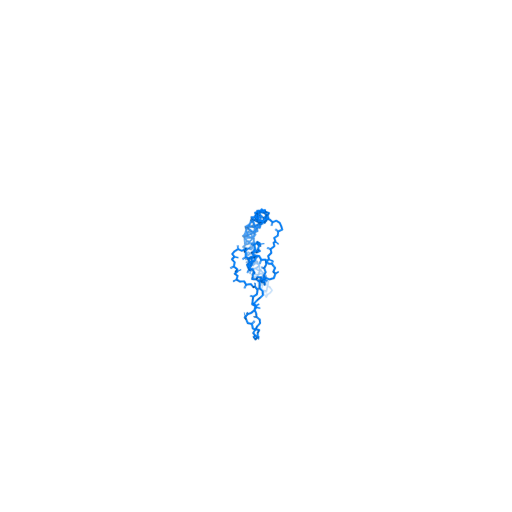C 1
ATOM 658 O O . ASN A 1 80 ? 10.928 -5.462 -22.164 1.00 93.50 80 ASN A O 1
ATOM 662 N N . ILE A 1 81 ? 11.139 -4.836 -24.309 1.00 95.31 81 ILE A N 1
ATOM 663 C CA . ILE A 1 81 ? 12.599 -4.896 -24.343 1.00 95.31 81 ILE A CA 1
ATOM 664 C C . ILE A 1 81 ? 13.122 -3.472 -24.220 1.00 95.31 81 ILE A C 1
ATOM 666 O O . ILE A 1 81 ? 12.746 -2.600 -25.002 1.00 95.31 81 ILE A O 1
ATOM 670 N N . ARG A 1 82 ? 13.996 -3.242 -23.238 1.00 93.75 82 ARG A N 1
ATOM 671 C CA . ARG A 1 82 ? 14.645 -1.948 -23.020 1.00 93.75 82 ARG A CA 1
ATOM 672 C C . ARG A 1 82 ? 16.136 -2.141 -22.851 1.00 93.75 82 ARG A C 1
ATOM 674 O O . ARG A 1 82 ? 16.570 -3.014 -22.102 1.00 93.75 82 ARG A O 1
ATOM 681 N N . VAL A 1 83 ? 16.905 -1.307 -23.530 1.00 95.38 83 VAL A N 1
ATOM 682 C CA . VAL A 1 83 ? 18.361 -1.307 -23.475 1.00 95.38 83 VAL A CA 1
ATOM 683 C C . VAL A 1 83 ? 18.803 -0.035 -22.772 1.00 95.38 83 VAL A C 1
ATOM 685 O O . VAL A 1 83 ? 18.510 1.076 -23.216 1.00 95.38 83 VAL A O 1
ATOM 688 N N . TYR A 1 84 ? 19.507 -0.215 -21.662 1.00 94.56 84 TYR A N 1
ATOM 689 C CA . TYR A 1 84 ? 20.068 0.870 -20.874 1.00 94.56 84 TYR A CA 1
ATOM 690 C C . TYR A 1 84 ? 21.585 0.853 -20.981 1.00 94.56 84 TYR A C 1
ATOM 692 O O . TYR A 1 84 ? 22.209 -0.201 -20.843 1.00 94.56 84 TYR A O 1
ATOM 700 N N . CYS A 1 85 ? 22.173 2.022 -21.201 1.00 92.44 85 CYS A N 1
ATOM 701 C CA . CYS A 1 85 ? 23.600 2.220 -21.011 1.00 92.44 85 CYS A CA 1
ATOM 702 C C . CYS A 1 85 ? 23.821 2.791 -19.604 1.00 92.44 85 CYS A C 1
ATOM 704 O O . CYS A 1 85 ? 22.963 3.490 -19.079 1.00 92.44 85 CYS A O 1
ATOM 706 N N . ARG A 1 86 ? 24.944 2.460 -18.964 1.00 92.75 86 ARG A N 1
ATOM 707 C CA . ARG A 1 86 ? 25.377 3.094 -17.713 1.00 92.75 86 ARG A CA 1
ATOM 708 C C . ARG A 1 86 ? 26.868 3.352 -17.806 1.00 92.75 86 ARG A C 1
ATOM 710 O O . ARG A 1 86 ? 27.659 2.409 -17.826 1.00 92.75 86 ARG A O 1
ATOM 717 N N . VAL A 1 87 ? 27.257 4.620 -17.803 1.00 88.69 87 VAL A N 1
ATOM 718 C CA . VAL A 1 87 ? 28.672 5.006 -17.800 1.00 88.69 87 VAL A CA 1
ATOM 719 C C . VAL A 1 87 ? 29.189 5.010 -16.362 1.00 88.69 87 VAL A C 1
ATOM 721 O O . VAL A 1 87 ? 28.649 5.686 -15.486 1.00 88.69 87 VAL A O 1
ATOM 724 N N . ARG A 1 88 ? 30.228 4.216 -16.086 1.00 88.06 88 ARG A N 1
ATOM 725 C CA . ARG A 1 88 ? 30.867 4.176 -14.765 1.00 88.06 88 ARG A CA 1
ATOM 726 C C . ARG A 1 88 ? 31.761 5.415 -14.590 1.00 88.06 88 ARG A C 1
ATOM 728 O O . ARG A 1 88 ? 32.582 5.663 -15.471 1.00 88.06 88 ARG A O 1
ATOM 735 N N . PRO A 1 89 ? 31.670 6.152 -13.467 1.00 87.00 89 PRO A N 1
ATOM 736 C CA . PRO A 1 89 ? 32.605 7.236 -13.186 1.00 87.00 89 PRO A CA 1
ATOM 737 C C . PRO A 1 89 ? 34.022 6.699 -12.945 1.00 87.00 89 PRO A C 1
ATOM 739 O O . PRO A 1 89 ? 34.207 5.564 -12.494 1.00 87.00 89 PRO A O 1
ATOM 742 N N . PHE A 1 90 ? 35.020 7.534 -13.227 1.00 83.25 90 PHE A N 1
ATOM 743 C CA . PHE A 1 90 ? 36.420 7.215 -12.956 1.00 83.25 90 PHE A CA 1
ATOM 744 C C . PHE A 1 90 ? 36.680 7.100 -11.453 1.00 83.25 90 PHE A C 1
ATOM 746 O O . PHE A 1 90 ? 36.095 7.827 -10.648 1.00 83.25 90 PHE A O 1
ATOM 753 N N . PHE A 1 91 ? 37.571 6.187 -11.071 1.00 81.81 91 PHE A N 1
ATOM 754 C CA . PHE A 1 91 ? 38.016 6.084 -9.686 1.00 81.81 91 PHE A CA 1
ATOM 755 C C . PHE A 1 91 ? 38.987 7.218 -9.321 1.00 81.81 91 PHE A C 1
ATOM 757 O O . PHE A 1 91 ? 39.727 7.689 -10.191 1.00 81.81 91 PHE A O 1
ATOM 764 N N . PRO A 1 92 ? 39.048 7.628 -8.039 1.00 81.38 92 PRO A N 1
ATOM 765 C CA . PRO A 1 92 ? 40.062 8.566 -7.568 1.00 81.38 92 PRO A CA 1
ATOM 766 C C . PRO A 1 92 ? 41.469 8.046 -7.904 1.00 81.38 92 PRO A C 1
ATOM 768 O O . PRO A 1 92 ? 41.811 6.920 -7.552 1.00 81.38 92 PRO A O 1
ATOM 771 N N . GLY A 1 93 ? 42.267 8.850 -8.613 1.00 76.12 93 GLY A N 1
ATOM 772 C CA . GLY A 1 93 ? 43.625 8.491 -9.052 1.00 76.12 93 GLY A CA 1
ATOM 773 C C . GLY A 1 93 ? 43.736 7.931 -10.478 1.00 76.12 93 GLY A C 1
ATOM 774 O O . GLY A 1 93 ? 44.848 7.740 -10.966 1.00 76.12 93 GLY A O 1
ATOM 775 N N . GLN A 1 94 ? 42.621 7.709 -11.181 1.00 74.75 94 GLN A N 1
ATOM 776 C CA . GLN A 1 94 ? 42.630 7.333 -12.597 1.00 74.75 94 GLN A CA 1
ATOM 777 C C . GLN A 1 94 ? 42.750 8.579 -13.492 1.00 74.75 94 GLN A C 1
ATOM 779 O O . GLN A 1 94 ? 42.039 9.563 -13.295 1.00 74.75 94 GLN A O 1
ATOM 784 N N . GLN A 1 95 ? 43.637 8.545 -14.495 1.00 65.62 95 GLN A N 1
ATOM 785 C CA . GLN A 1 95 ? 43.804 9.661 -15.434 1.00 65.62 95 GLN A CA 1
ATOM 786 C C . GLN A 1 95 ? 42.525 9.877 -16.262 1.00 65.62 95 GLN A C 1
ATOM 788 O O . GLN A 1 95 ? 42.100 9.000 -17.015 1.00 65.62 95 GLN A O 1
ATOM 793 N N . THR A 1 96 ? 41.932 11.066 -16.150 1.00 63.03 96 THR A N 1
ATOM 794 C CA . THR A 1 96 ? 40.689 11.480 -16.830 1.00 63.03 96 THR A CA 1
ATOM 795 C C . THR A 1 96 ? 40.873 11.797 -18.318 1.00 63.03 96 THR A C 1
ATOM 797 O O . THR A 1 96 ? 39.898 11.975 -19.045 1.00 63.03 96 THR A O 1
ATOM 800 N N . SER A 1 97 ? 42.116 11.846 -18.798 1.00 61.62 97 SER A N 1
ATOM 801 C CA . SER A 1 97 ? 42.497 12.313 -20.137 1.00 61.62 97 SER A CA 1
ATOM 802 C C . SER A 1 97 ? 42.141 11.362 -21.291 1.00 61.62 97 SER A C 1
ATOM 804 O O . SER A 1 97 ? 42.320 11.732 -22.449 1.00 61.62 97 SER A O 1
ATOM 806 N N . SER A 1 98 ? 41.618 10.159 -21.014 1.00 64.12 98 SER A N 1
ATOM 807 C CA . SER A 1 98 ? 41.370 9.109 -22.023 1.00 64.12 98 SER A CA 1
ATOM 808 C C . SER A 1 98 ? 39.923 8.592 -22.080 1.00 64.12 98 SER A C 1
ATOM 810 O O . SER A 1 98 ? 39.680 7.452 -22.479 1.00 64.12 98 SER A O 1
ATOM 812 N N . SER A 1 99 ? 38.927 9.413 -21.719 1.00 73.88 99 SER A N 1
ATOM 813 C CA . SER A 1 99 ? 37.525 9.025 -21.934 1.00 73.88 99 SER A CA 1
ATOM 814 C C . SER A 1 99 ? 37.225 8.878 -23.429 1.00 73.88 99 SER A C 1
ATOM 816 O O . SER A 1 99 ? 37.327 9.835 -24.194 1.00 73.88 99 SER A O 1
ATOM 818 N N . SER A 1 100 ? 36.811 7.678 -23.841 1.00 80.75 100 SER A N 1
ATOM 819 C CA . SER A 1 100 ? 36.259 7.442 -25.185 1.00 80.75 100 SE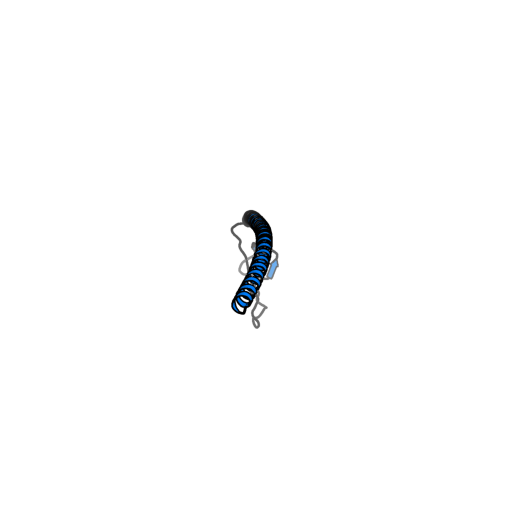R A CA 1
ATOM 820 C C . SER A 1 100 ? 34.815 7.934 -25.313 1.00 80.75 100 SER A C 1
ATOM 822 O O . SER A 1 100 ? 34.281 7.957 -26.414 1.00 80.75 100 SER A O 1
ATOM 824 N N . VAL A 1 101 ? 34.170 8.321 -24.208 1.00 85.62 101 VAL A N 1
ATOM 825 C CA . VAL A 1 101 ? 32.841 8.942 -24.205 1.00 85.62 101 VAL A CA 1
ATOM 826 C C . VAL A 1 101 ? 33.017 10.448 -24.349 1.00 85.62 101 VAL A C 1
ATOM 828 O O . VAL A 1 101 ? 33.712 11.061 -23.537 1.00 85.62 101 VAL A O 1
ATOM 831 N N . GLU A 1 102 ? 32.410 11.024 -25.384 1.00 83.31 102 GLU A N 1
ATOM 832 C CA . GLU A 1 102 ? 32.531 12.445 -25.721 1.00 83.31 102 GLU A CA 1
ATOM 833 C C . GLU A 1 102 ? 31.310 13.255 -25.281 1.00 83.31 102 GLU A C 1
ATOM 835 O O . GLU A 1 102 ? 31.470 14.334 -24.718 1.00 83.31 102 GLU A O 1
ATOM 840 N N . HIS A 1 103 ? 30.100 12.737 -25.509 1.00 86.06 103 HIS A N 1
ATOM 841 C CA . HIS A 1 103 ? 28.856 13.410 -25.138 1.00 86.06 103 HIS A CA 1
ATOM 842 C C . HIS A 1 103 ? 27.781 12.400 -24.724 1.00 86.06 103 HIS A C 1
ATOM 844 O O . HIS A 1 103 ? 27.694 11.315 -25.306 1.00 86.06 103 HIS A O 1
ATOM 850 N N . ILE A 1 104 ? 26.979 12.762 -23.724 1.00 87.62 104 ILE A N 1
ATOM 851 C CA . ILE A 1 104 ? 25.821 12.000 -23.249 1.00 87.62 104 ILE A CA 1
ATOM 852 C C . ILE A 1 104 ? 24.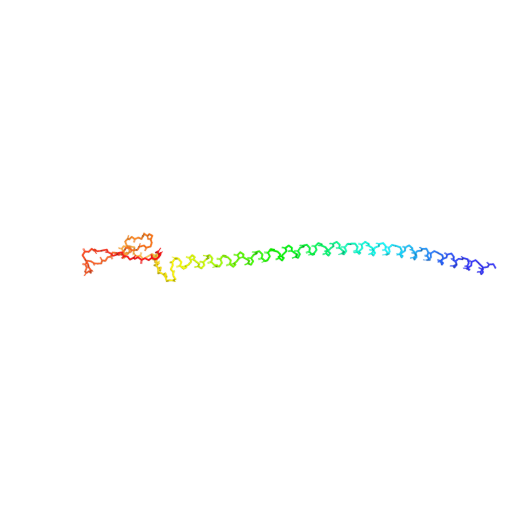620 12.941 -23.310 1.00 87.62 104 ILE A C 1
ATOM 854 O O . ILE A 1 104 ? 24.655 14.003 -22.691 1.00 87.62 104 ILE A O 1
ATOM 858 N N . ASP A 1 105 ? 23.593 12.525 -24.041 1.00 87.38 105 ASP A N 1
ATOM 859 C CA . ASP A 1 105 ? 22.298 13.194 -24.174 1.00 87.38 105 ASP A CA 1
ATOM 860 C C . ASP A 1 105 ? 21.167 12.220 -23.785 1.00 87.38 105 ASP A C 1
ATOM 862 O O . ASP A 1 105 ? 21.424 11.040 -23.506 1.00 87.38 105 ASP A O 1
ATOM 866 N N . GLU A 1 106 ? 19.913 12.676 -23.759 1.00 84.69 106 GLU A N 1
ATOM 867 C CA . GLU A 1 106 ? 18.756 11.846 -23.409 1.00 84.69 106 GLU A CA 1
ATOM 868 C C . GLU A 1 106 ? 18.626 10.616 -24.325 1.00 84.69 106 GLU A C 1
ATOM 870 O O . GLU A 1 106 ? 18.130 10.666 -25.449 1.00 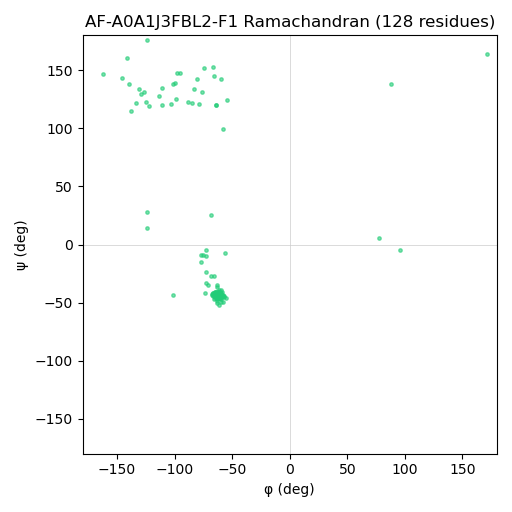84.69 106 GLU A O 1
ATOM 875 N N . GLY A 1 107 ? 19.097 9.470 -23.825 1.00 85.94 107 GLY A N 1
ATOM 876 C CA . GLY A 1 107 ? 19.056 8.203 -24.551 1.00 85.94 107 GLY A CA 1
ATOM 877 C C . GLY A 1 107 ? 20.130 8.050 -25.632 1.00 85.94 107 GLY A C 1
ATOM 878 O O . GLY A 1 107 ? 20.127 7.034 -26.316 1.00 85.94 107 GLY A O 1
ATOM 879 N N . THR A 1 108 ? 21.078 8.979 -25.785 1.00 92.31 108 THR A N 1
ATOM 880 C CA . THR A 1 108 ? 22.149 8.850 -26.790 1.00 92.31 108 THR A CA 1
ATOM 881 C C . THR A 1 108 ? 23.525 9.065 -26.175 1.00 92.31 108 THR A C 1
ATOM 883 O O . THR A 1 108 ? 23.778 10.062 -25.506 1.00 92.31 108 THR A O 1
ATOM 886 N N . ILE A 1 109 ? 24.452 8.142 -26.436 1.00 92.62 109 ILE A N 1
ATOM 887 C CA . ILE A 1 109 ? 25.865 8.273 -26.066 1.00 92.62 109 ILE A CA 1
ATOM 888 C C . ILE A 1 109 ? 26.720 8.374 -27.323 1.00 92.62 109 ILE A C 1
ATOM 890 O O . ILE A 1 109 ? 26.639 7.537 -28.222 1.00 92.62 109 ILE A O 1
ATOM 894 N N . THR A 1 110 ? 27.562 9.399 -27.382 1.00 90.75 110 THR A N 1
ATOM 895 C CA . THR A 1 110 ? 28.510 9.599 -28.478 1.00 90.75 110 THR A CA 1
ATOM 896 C C . THR A 1 110 ? 29.902 9.199 -28.023 1.00 90.75 110 THR A C 1
ATOM 898 O O . THR A 1 110 ? 30.442 9.755 -27.062 1.00 90.75 110 THR A O 1
ATOM 901 N N . MET A 1 111 ? 30.490 8.232 -28.726 1.00 88.12 111 MET A N 1
ATOM 902 C CA . MET A 1 111 ? 31.860 7.793 -28.491 1.00 88.12 111 MET A CA 1
ATOM 903 C C . MET A 1 111 ? 32.817 8.420 -29.500 1.00 88.12 111 MET A C 1
ATOM 905 O O . MET A 1 111 ? 32.524 8.458 -30.695 1.00 88.12 111 MET A O 1
ATOM 909 N N . ARG A 1 112 ? 33.990 8.839 -29.026 1.00 84.62 112 ARG A N 1
ATOM 910 C CA . ARG A 1 112 ? 35.132 9.223 -29.852 1.00 84.62 112 ARG A CA 1
ATOM 911 C C . ARG A 1 112 ? 35.839 7.959 -30.334 1.00 84.62 112 ARG A C 1
ATOM 913 O O . ARG A 1 112 ? 36.306 7.163 -29.519 1.00 84.62 112 ARG A O 1
ATOM 920 N N . LEU A 1 113 ? 35.933 7.778 -31.648 1.00 78.88 113 LEU A N 1
ATOM 921 C CA . LEU A 1 113 ? 36.668 6.667 -32.248 1.00 78.88 113 LEU A CA 1
ATOM 922 C C . LEU A 1 113 ? 38.075 7.095 -32.674 1.00 78.88 113 LEU A C 1
ATOM 924 O O . LEU A 1 113 ? 38.273 8.223 -33.130 1.00 78.88 113 LEU A O 1
ATOM 928 N N . PRO A 1 114 ? 39.059 6.182 -32.600 1.00 73.12 114 PRO A N 1
ATOM 929 C CA . PRO A 1 114 ? 40.341 6.372 -33.262 1.00 73.12 114 PRO A CA 1
ATOM 930 C C . PRO A 1 114 ? 40.144 6.516 -34.777 1.00 73.12 114 PRO A C 1
ATOM 932 O O . PRO A 1 114 ? 39.363 5.775 -35.377 1.00 73.12 114 PRO A O 1
ATOM 935 N N . SER A 1 115 ? 40.928 7.389 -35.415 1.00 66.38 115 SER A N 1
ATOM 936 C CA . SER A 1 115 ? 40.898 7.692 -36.862 1.00 66.38 115 SER A CA 1
ATOM 937 C C . SER A 1 115 ? 41.088 6.486 -37.797 1.00 66.38 115 SER A C 1
ATOM 939 O O . SER A 1 115 ? 40.926 6.602 -39.006 1.00 66.38 115 SER A O 1
ATOM 941 N N . LYS A 1 116 ? 41.412 5.314 -37.243 1.00 67.81 116 LYS A N 1
ATOM 942 C CA . LYS A 1 116 ? 41.636 4.054 -37.959 1.00 67.81 116 LYS A CA 1
ATOM 943 C C . LYS A 1 116 ? 40.337 3.360 -38.408 1.00 67.81 116 LYS A C 1
ATOM 945 O O . LYS A 1 116 ? 40.417 2.459 -39.232 1.00 67.81 116 LYS A O 1
ATOM 950 N N . TYR A 1 117 ? 39.169 3.747 -37.875 1.00 62.81 117 TYR A N 1
ATOM 951 C CA . TYR A 1 117 ? 37.907 2.999 -38.041 1.00 62.81 117 TYR A CA 1
ATOM 952 C C . TYR A 1 117 ? 36.719 3.789 -38.647 1.00 62.81 117 TYR A C 1
ATOM 954 O O . TYR A 1 117 ? 35.592 3.298 -38.595 1.00 62.81 117 TYR A O 1
ATOM 962 N N . GLY A 1 118 ? 36.908 4.971 -39.258 1.00 59.12 118 GLY A N 1
ATOM 963 C CA . GLY A 1 118 ? 35.802 5.672 -39.943 1.00 59.12 118 GLY A CA 1
ATOM 964 C C . GLY A 1 118 ? 36.101 7.100 -40.421 1.00 59.12 118 GLY A C 1
ATOM 965 O O . GLY A 1 118 ? 37.072 7.709 -39.985 1.00 59.12 118 GLY A O 1
ATOM 966 N N . LYS A 1 119 ? 35.252 7.627 -41.324 1.00 59.91 119 LYS A N 1
ATOM 967 C CA . LYS A 1 119 ? 35.373 8.973 -41.935 1.00 59.91 119 LYS A CA 1
ATOM 968 C C . LYS A 1 119 ? 35.039 10.129 -40.977 1.00 59.91 119 LYS A C 1
ATOM 970 O O . LYS A 1 119 ? 35.542 11.228 -41.163 1.00 59.91 119 LYS A O 1
ATOM 975 N N . GLU A 1 120 ? 34.248 9.868 -39.939 1.00 65.19 120 GLU A N 1
ATOM 976 C CA . GLU A 1 120 ? 33.945 10.797 -38.847 1.00 65.19 120 GLU A CA 1
ATOM 977 C C . GLU A 1 120 ? 34.380 10.116 -37.546 1.00 65.19 120 GLU A C 1
ATOM 979 O O . GLU A 1 120 ? 33.906 9.031 -37.223 1.00 65.19 120 GLU A O 1
ATOM 984 N N . GLY A 1 121 ? 35.323 10.697 -36.800 1.00 75.25 121 GLY A N 1
ATOM 985 C CA . GLY A 1 121 ? 35.893 10.115 -35.571 1.00 75.25 121 GLY A CA 1
ATOM 986 C C . GLY A 1 121 ? 34.925 10.031 -34.380 1.00 75.25 121 GLY A C 1
ATOM 987 O O . GLY A 1 121 ? 35.367 10.070 -33.232 1.00 75.25 121 GLY A O 1
ATOM 988 N N . ARG A 1 122 ? 33.614 9.964 -34.632 1.00 82.00 122 ARG A N 1
ATOM 989 C CA . ARG A 1 122 ? 32.526 9.965 -33.651 1.00 82.00 122 ARG A CA 1
ATOM 990 C C . ARG A 1 122 ? 31.454 8.964 -34.067 1.00 82.00 122 ARG A C 1
ATOM 992 O O . ARG A 1 122 ? 31.099 8.902 -35.240 1.00 82.00 122 ARG A O 1
ATOM 999 N N . LYS A 1 123 ? 30.909 8.207 -33.113 1.00 86.62 123 LYS A N 1
ATOM 1000 C CA . LYS A 1 123 ? 29.766 7.314 -33.356 1.00 86.62 123 LYS A CA 1
ATOM 1001 C C . LYS A 1 123 ? 28.704 7.477 -32.270 1.00 86.62 123 LYS A C 1
ATOM 1003 O O . LYS A 1 123 ? 29.026 7.260 -31.097 1.00 86.62 123 LYS A O 1
ATOM 1008 N N . PRO A 1 124 ? 27.462 7.828 -32.642 1.00 88.94 124 PRO A N 1
ATOM 1009 C CA . PRO A 1 124 ? 26.338 7.832 -31.721 1.00 88.94 124 PRO A CA 1
ATOM 1010 C C . PRO A 1 124 ? 25.771 6.418 -31.541 1.00 88.94 124 PRO A C 1
ATOM 1012 O O . PRO A 1 124 ? 25.680 5.636 -32.491 1.00 88.94 124 PRO A O 1
ATOM 1015 N N . PHE A 1 125 ? 25.365 6.103 -30.315 1.00 91.38 125 PHE A N 1
ATOM 1016 C CA . PHE A 1 125 ? 24.627 4.896 -29.955 1.00 91.38 125 PHE A CA 1
ATOM 1017 C C . PHE A 1 125 ? 23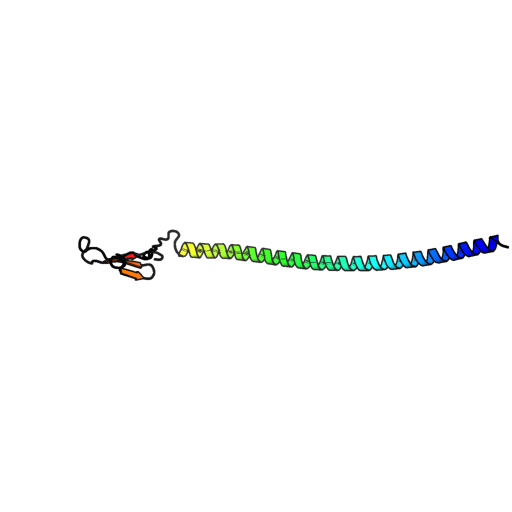.365 5.291 -29.192 1.00 91.38 125 PHE A C 1
ATOM 1019 O O . PHE A 1 125 ? 23.437 6.082 -28.251 1.00 91.38 125 PHE A O 1
ATOM 1026 N N . MET A 1 126 ? 22.227 4.726 -29.594 1.00 93.50 126 MET A N 1
ATOM 1027 C CA . MET A 1 126 ? 20.918 5.036 -29.021 1.00 93.50 126 MET A CA 1
ATOM 1028 C C . MET A 1 126 ? 20.468 3.951 -28.042 1.00 93.50 126 MET A C 1
ATOM 1030 O O . MET A 1 126 ? 20.612 2.755 -28.298 1.00 93.50 126 MET A O 1
ATOM 1034 N N . PHE A 1 127 ? 19.894 4.390 -26.932 1.00 94.12 127 PHE A N 1
ATOM 1035 C CA . PHE A 1 127 ? 19.438 3.603 -25.797 1.00 94.12 127 PHE A CA 1
ATOM 1036 C C . PHE A 1 127 ? 18.121 4.176 -25.273 1.00 94.12 127 PHE A C 1
ATOM 1038 O O . PHE A 1 127 ? 17.799 5.343 -25.481 1.00 94.12 127 PHE A O 1
ATOM 1045 N N . ASN A 1 128 ? 17.367 3.379 -24.518 1.00 92.19 128 ASN A N 1
ATOM 1046 C CA . ASN A 1 128 ? 16.167 3.880 -23.845 1.00 92.19 128 ASN A CA 1
ATOM 1047 C C . ASN A 1 128 ? 16.507 4.865 -22.717 1.00 92.19 128 ASN A C 1
ATOM 1049 O O . ASN A 1 128 ? 15.677 5.694 -22.355 1.00 92.19 128 ASN A O 1
ATOM 1053 N N . LYS A 1 129 ? 17.701 4.733 -22.128 1.00 91.81 129 LYS A N 1
ATOM 1054 C CA . LYS A 1 129 ? 18.315 5.686 -21.198 1.00 91.81 129 LYS A CA 1
ATOM 1055 C C . LYS A 1 129 ? 19.815 5.390 -21.102 1.00 91.81 129 LYS A C 1
ATOM 1057 O O . LYS A 1 129 ? 20.213 4.225 -21.205 1.00 91.81 129 LYS A O 1
ATOM 1062 N N . VAL A 1 130 ? 20.610 6.438 -20.914 1.00 87.75 130 VAL A N 1
ATOM 1063 C CA . VAL A 1 130 ? 22.064 6.398 -20.683 1.00 87.75 130 VAL A CA 1
ATOM 1064 C C . VAL A 1 130 ? 22.366 6.920 -19.280 1.00 87.75 130 VAL A C 1
ATOM 1066 O O . VAL A 1 130 ? 21.587 7.784 -18.815 1.00 87.75 130 VAL A O 1
#

pLDDT: mean 89.62, std 10.8, range [59.12, 98.19]

Nearest PDB structures (foldseek):
  4as7-assembly1_A  TM=7.099E-01  e=1.085E-01  Homo sapiens
  8uev-assembly1_1q  TM=6.363E-01  e=3.351E+00  Sus scrofa
  7dgz-assembly1_I  TM=3.162E-01  e=9.192E+00  Bos taurus

Solvent-accessible surface area (backbone atoms only — not comparable to full-atom values): 7553 Å² total; per-residue (Å²): 121,68,66,65,52,54,54,52,51,51,52,53,49,52,52,51,51,52,53,51,50,50,49,51,50,54,52,51,51,53,51,50,53,53,51,52,53,50,51,54,51,54,50,52,52,50,51,51,52,51,52,52,49,52,50,50,52,53,53,50,52,53,52,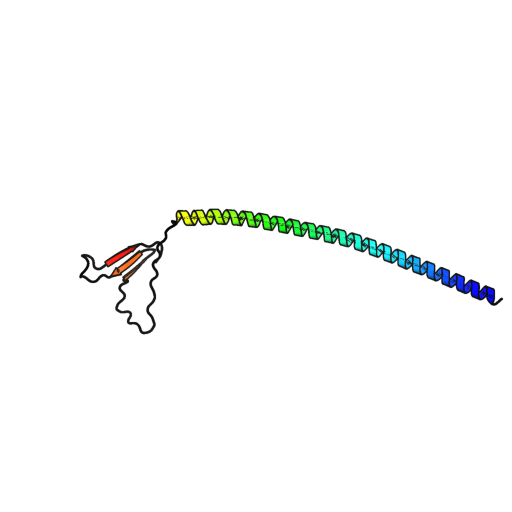52,55,51,50,50,53,53,50,48,52,54,44,54,75,70,40,87,76,78,52,72,50,79,85,80,80,82,58,94,90,59,82,77,89,72,66,47,68,73,48,78,51,97,18,33,43,30,32,53,47,66,76,90,77,50,97,56,51,59,48,78,45,82,36,79,35,90

Foldseek 3Di:
DVVVVVVVVVVVVVVVVVVVVVVVVVVVVVVVVVVVVVVVVVVVVVVVVVVVVVVVVVVVVVVVVVCVVVVVVVCVVLPPDFFEDDDDDDDPPDDPPDAQFDDDDAQKTKGQADPPPDPDRIDIDGGNGD